Protein AF-A0A7S2HZP8-F1 (afdb_monomer)

Mean predicted aligned error: 4.12 Å

Secondary structure (DSSP, 8-state):
-TTTTTSS-GGGEEEEEHHHHHTT-TTHHHHHHHHTTTHHHHTHHHHHHHHHHHHHHHHHTT-EEEEE-----HHHHHHHHHHHHHHS-PPP--------HHHHHHHHHHT-

Foldseek 3Di:
DCCVVVNDVVVQADEQELVVLLVVDPCLVVLCVVPVVCSCVVCVVVSVVVSVVSVVVCQVVVGHYDYDDPCPPVVVVVVVVVVSVVPGVDDDDDDDDDDDPVVVVVVVVVVD

Organism: NCBI:txid156173

pLDDT: mean 93.23, std 6.99, range [50.59, 98.38]

Structure (mmCIF, N/CA/C/O backbone):
data_AF-A0A7S2HZP8-F1
#
_entry.id   AF-A0A7S2HZP8-F1
#
loop_
_atom_site.group_PDB
_atom_site.id
_atom_site.type_symbol
_atom_site.label_atom_id
_atom_site.label_alt_id
_atom_site.label_comp_id
_atom_site.label_asym_id
_atom_site.label_entity_id
_atom_site.label_seq_id
_atom_site.pdbx_PDB_ins_code
_atom_site.Cartn_x
_atom_site.Cartn_y
_atom_site.Cartn_z
_atom_site.occupancy
_atom_site.B_iso_or_equiv
_atom_site.auth_seq_id
_atom_site.auth_comp_id
_atom_site.auth_asym_id
_atom_site.auth_atom_id
_atom_site.pdbx_PDB_model_num
ATOM 1 N N . ALA A 1 1 ? 6.995 -16.450 6.744 1.00 65.56 1 ALA A N 1
ATOM 2 C CA . ALA A 1 1 ? 7.902 -15.825 7.729 1.00 65.56 1 ALA A CA 1
ATOM 3 C C . ALA A 1 1 ? 7.135 -15.306 8.949 1.00 65.56 1 ALA A C 1
ATOM 5 O O . ALA A 1 1 ? 7.064 -16.055 9.904 1.00 65.56 1 ALA A O 1
ATOM 6 N N . LEU A 1 2 ? 6.501 -14.121 8.926 1.00 72.31 2 LEU A N 1
ATOM 7 C CA . LEU A 1 2 ? 5.857 -13.539 10.128 1.00 72.31 2 LEU A CA 1
ATOM 8 C C . LEU A 1 2 ? 4.614 -14.302 10.622 1.00 72.31 2 LEU A C 1
ATOM 10 O O . LEU A 1 2 ? 4.484 -14.556 11.814 1.00 72.31 2 LEU A O 1
ATOM 14 N N . ASP A 1 3 ? 3.736 -14.707 9.705 1.00 78.56 3 ASP A N 1
ATOM 15 C CA . ASP A 1 3 ? 2.535 -15.493 10.028 1.00 78.56 3 ASP A CA 1
ATOM 16 C C . ASP A 1 3 ? 2.877 -16.903 10.524 1.00 78.56 3 ASP A C 1
ATOM 18 O O . ASP A 1 3 ? 2.413 -17.338 11.571 1.00 78.56 3 ASP A O 1
ATOM 22 N N . GLN A 1 4 ? 3.814 -17.572 9.846 1.00 80.69 4 GLN A N 1
ATOM 23 C CA . GLN A 1 4 ? 4.346 -18.878 10.262 1.00 80.69 4 GLN A CA 1
ATOM 24 C C . GLN A 1 4 ? 5.053 -18.843 11.626 1.00 80.69 4 GLN A C 1
ATOM 26 O O . GLN A 1 4 ? 5.177 -19.876 12.273 1.00 80.69 4 GLN A O 1
ATOM 31 N N . GLN A 1 5 ? 5.529 -17.671 12.053 1.00 84.50 5 GLN A N 1
ATOM 32 C CA . GLN A 1 5 ? 6.126 -17.451 13.372 1.00 84.50 5 GLN A CA 1
ATOM 33 C C . GLN A 1 5 ? 5.095 -16.992 14.419 1.00 84.50 5 GLN A C 1
ATOM 35 O O . GLN A 1 5 ? 5.469 -16.725 15.556 1.00 84.50 5 GLN A O 1
ATOM 40 N N . GLY A 1 6 ? 3.809 -16.883 14.057 1.00 79.94 6 GLY A N 1
ATOM 41 C CA . GLY A 1 6 ? 2.725 -16.481 14.958 1.00 79.94 6 GLY A CA 1
ATOM 42 C C . GLY A 1 6 ? 2.749 -15.007 15.372 1.00 79.94 6 GLY A C 1
ATOM 43 O O . GLY A 1 6 ? 2.039 -14.627 16.299 1.00 79.94 6 GLY A O 1
ATOM 44 N N . LEU A 1 7 ? 3.558 -14.172 14.711 1.00 81.69 7 LEU A N 1
ATOM 45 C CA . LEU A 1 7 ? 3.760 -12.770 15.097 1.00 81.69 7 LEU A CA 1
ATOM 46 C C . LEU A 1 7 ? 2.657 -11.853 14.565 1.00 81.69 7 LEU A C 1
ATOM 48 O O . LEU A 1 7 ? 2.246 -10.913 15.239 1.00 81.69 7 LEU A O 1
ATOM 52 N N . VAL A 1 8 ? 2.184 -12.118 13.346 1.00 81.12 8 VAL A N 1
ATOM 53 C CA . VAL A 1 8 ? 1.117 -11.349 12.695 1.00 81.12 8 VAL A CA 1
ATOM 54 C C . VAL A 1 8 ? 0.202 -12.328 11.969 1.00 81.12 8 VAL A C 1
ATOM 56 O O . VAL A 1 8 ? 0.696 -13.023 11.082 1.00 81.12 8 VAL A O 1
ATOM 59 N N . PRO A 1 9 ? -1.105 -12.382 12.283 1.00 86.75 9 PRO A N 1
ATOM 60 C CA . PRO A 1 9 ? -2.032 -13.309 11.641 1.00 86.75 9 PRO A CA 1
ATOM 61 C C . PRO A 1 9 ? -2.416 -12.799 10.243 1.00 86.75 9 PRO A C 1
ATOM 63 O O . PRO A 1 9 ? -3.539 -12.340 10.035 1.00 86.75 9 PRO A O 1
ATOM 66 N N . LEU A 1 10 ? -1.483 -12.841 9.287 1.00 85.75 10 LEU A N 1
ATOM 67 C CA . LEU A 1 10 ? -1.637 -12.253 7.946 1.00 85.75 10 LEU A CA 1
ATOM 68 C C . LEU A 1 10 ? -2.909 -12.706 7.199 1.00 85.75 10 LEU A C 1
ATOM 70 O O . LEU A 1 10 ? -3.514 -11.857 6.547 1.00 85.75 10 LEU A O 1
ATOM 74 N N . PRO A 1 11 ? -3.394 -13.962 7.312 1.00 89.38 11 PRO A N 1
ATOM 75 C CA . PRO A 1 11 ? -4.653 -14.381 6.689 1.00 89.38 11 PRO A CA 1
ATOM 76 C C . PRO A 1 11 ? -5.897 -13.635 7.192 1.00 89.38 11 PRO A C 1
ATOM 78 O O . PRO A 1 11 ? -6.946 -13.704 6.561 1.00 89.38 11 PRO A O 1
ATOM 81 N N . ARG A 1 12 ? -5.804 -12.940 8.333 1.00 91.06 12 ARG A N 1
ATOM 82 C CA . ARG A 1 12 ? -6.892 -12.130 8.906 1.00 91.06 12 ARG A CA 1
ATOM 83 C C . ARG A 1 12 ? -6.855 -10.667 8.463 1.00 91.06 12 ARG A C 1
ATOM 85 O O . ARG A 1 12 ? -7.627 -9.866 8.988 1.00 91.06 12 ARG A O 1
ATOM 92 N N . PHE A 1 13 ? -5.951 -10.315 7.551 1.00 94.94 13 PHE A N 1
ATOM 93 C CA . PHE A 1 13 ? -5.854 -8.982 6.975 1.00 94.94 13 PHE A CA 1
ATOM 94 C C . PHE A 1 13 ? -6.416 -8.981 5.557 1.00 94.94 13 PHE A C 1
ATOM 96 O O . PHE A 1 13 ? -6.095 -9.846 4.740 1.00 94.94 13 PHE A O 1
ATOM 103 N N . VAL A 1 14 ? -7.196 -7.954 5.239 1.00 96.69 14 VAL A N 1
ATOM 104 C CA . VAL A 1 14 ? -7.484 -7.589 3.856 1.00 96.69 14 VAL A CA 1
ATOM 105 C C . VAL A 1 14 ? -6.205 -6.987 3.281 1.00 96.69 14 VAL A C 1
ATOM 107 O O . VAL A 1 14 ? -5.797 -5.889 3.663 1.00 96.69 14 VAL A O 1
ATOM 110 N N . ARG A 1 15 ? -5.535 -7.733 2.398 1.00 95.62 15 ARG A N 1
ATOM 111 C CA . ARG A 1 15 ? -4.351 -7.241 1.689 1.00 95.62 15 ARG A CA 1
ATOM 112 C C . ARG A 1 15 ? -4.782 -6.420 0.479 1.00 95.62 15 ARG A C 1
ATOM 114 O O . ARG A 1 15 ? -5.359 -6.971 -0.457 1.00 95.62 15 ARG A O 1
ATOM 121 N N . VAL A 1 16 ? -4.420 -5.1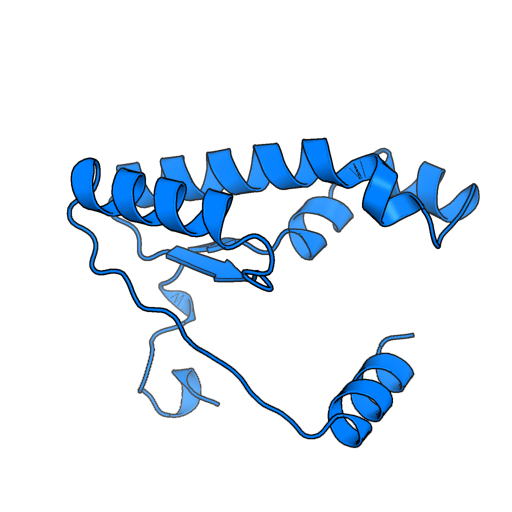45 0.482 1.00 97.19 16 VAL A N 1
ATOM 122 C CA . VAL A 1 16 ? -4.593 -4.220 -0.636 1.00 97.19 16 VAL A CA 1
ATOM 123 C C . VAL A 1 16 ? -3.238 -4.021 -1.299 1.00 97.19 16 VAL A C 1
ATOM 125 O O . VAL A 1 16 ? -2.307 -3.508 -0.688 1.00 97.19 16 VAL A O 1
ATOM 128 N N . ASP A 1 17 ? -3.123 -4.484 -2.537 1.00 95.69 17 ASP A N 1
ATOM 129 C CA . ASP A 1 17 ? -1.897 -4.463 -3.333 1.00 95.69 17 ASP A CA 1
ATOM 130 C C . ASP A 1 17 ? -2.266 -3.939 -4.720 1.00 95.69 17 ASP A C 1
ATOM 132 O O . ASP A 1 17 ? -3.036 -4.573 -5.451 1.00 95.69 17 ASP A O 1
ATOM 136 N N . ILE A 1 18 ? -1.762 -2.746 -5.042 1.00 94.56 18 ILE A N 1
ATOM 137 C CA . ILE A 1 18 ? -2.143 -2.032 -6.261 1.00 94.56 18 ILE A CA 1
ATOM 138 C C . ILE A 1 18 ? -1.725 -2.792 -7.519 1.00 94.56 18 ILE A C 1
ATOM 140 O O . ILE A 1 18 ? -2.458 -2.773 -8.503 1.00 94.56 18 ILE A O 1
ATOM 144 N N . ASP A 1 19 ? -0.611 -3.523 -7.487 1.00 92.88 19 ASP A N 1
ATOM 145 C CA . ASP A 1 19 ? -0.157 -4.301 -8.637 1.00 92.88 19 ASP A CA 1
ATOM 146 C C . ASP A 1 19 ? -1.029 -5.542 -8.836 1.00 92.88 19 ASP A C 1
ATOM 148 O O . ASP A 1 19 ? -1.323 -5.921 -9.970 1.00 92.88 19 ASP A O 1
ATOM 152 N N . ARG A 1 20 ? -1.540 -6.140 -7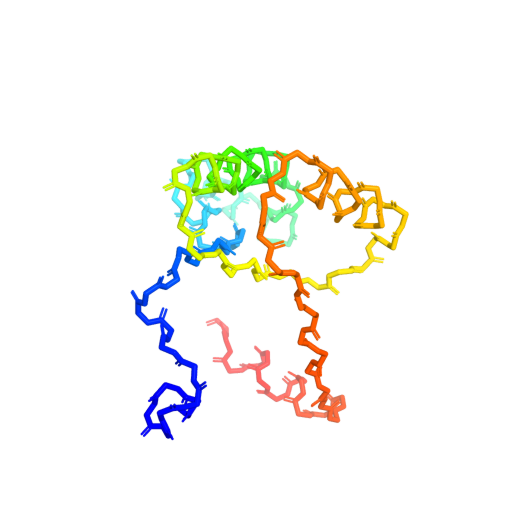.752 1.00 94.88 20 ARG A N 1
ATOM 153 C CA . ARG A 1 20 ? -2.542 -7.215 -7.860 1.00 94.88 20 ARG A CA 1
ATOM 154 C C . ARG A 1 20 ? -3.862 -6.724 -8.428 1.00 94.88 20 ARG A C 1
ATOM 156 O O . ARG A 1 20 ? -4.435 -7.423 -9.255 1.00 94.88 20 ARG A O 1
ATOM 163 N N . ILE A 1 21 ? -4.326 -5.550 -8.006 1.00 96.94 21 ILE A N 1
ATOM 164 C CA . ILE A 1 21 ? -5.530 -4.921 -8.565 1.00 96.94 21 ILE A CA 1
ATOM 165 C C . ILE A 1 21 ? -5.314 -4.623 -10.048 1.00 96.94 21 ILE A C 1
ATOM 167 O O . ILE A 1 21 ? -6.145 -4.984 -10.876 1.00 96.94 21 ILE A O 1
ATOM 171 N N . ARG A 1 22 ? -4.159 -4.048 -10.391 1.00 96.19 22 ARG A N 1
ATOM 172 C CA . ARG A 1 22 ? -3.767 -3.722 -11.762 1.00 96.19 22 ARG A CA 1
ATOM 173 C C . ARG A 1 22 ? -3.869 -4.921 -12.697 1.00 96.19 22 ARG A C 1
ATOM 175 O O . ARG A 1 22 ? -4.398 -4.787 -13.791 1.00 96.19 22 ARG A O 1
ATOM 182 N N . MET A 1 23 ? -3.396 -6.091 -12.264 1.00 95.25 23 MET A N 1
ATOM 183 C CA . MET A 1 23 ? -3.462 -7.328 -13.055 1.00 95.25 23 MET A CA 1
ATOM 184 C C . MET A 1 23 ? -4.889 -7.790 -13.385 1.00 95.25 23 MET A C 1
ATOM 186 O O . MET A 1 23 ? -5.055 -8.630 -14.264 1.00 95.25 23 MET A O 1
ATOM 190 N N . LEU A 1 24 ? -5.901 -7.276 -12.684 1.00 97.00 24 LEU A N 1
ATOM 191 C CA . LEU A 1 24 ? -7.310 -7.586 -12.928 1.00 97.00 24 LEU A CA 1
ATOM 192 C C . LEU A 1 24 ? -7.986 -6.580 -13.867 1.00 97.00 24 LEU A C 1
ATOM 194 O O . LEU A 1 24 ? -9.134 -6.802 -14.252 1.00 97.00 24 LEU A O 1
ATOM 198 N N . LEU A 1 25 ? -7.303 -5.490 -14.226 1.00 97.75 25 LEU A N 1
ATOM 199 C CA . LEU A 1 25 ? -7.856 -4.473 -15.108 1.00 97.75 25 LEU A CA 1
ATOM 200 C C . LEU A 1 25 ? -7.887 -4.976 -16.560 1.00 97.75 25 LEU A C 1
ATOM 202 O O . LEU A 1 25 ? -6.856 -5.434 -17.070 1.00 97.75 25 LEU A O 1
ATOM 206 N N . PRO A 1 26 ? -9.042 -4.900 -17.245 1.00 97.12 26 PRO A N 1
ATOM 207 C CA . PRO A 1 26 ? -9.203 -5.462 -18.585 1.00 97.12 26 PRO A CA 1
ATOM 208 C C . PRO A 1 26 ? -8.299 -4.791 -19.629 1.00 97.12 26 PRO A C 1
ATOM 210 O O . PRO A 1 26 ? -7.867 -5.429 -20.588 1.00 97.12 26 PRO A O 1
ATOM 213 N N . GLU A 1 27 ? -7.982 -3.511 -19.453 1.00 96.44 27 GLU A N 1
ATOM 214 C CA . GLU A 1 27 ? -7.170 -2.724 -20.375 1.00 96.44 27 GLU A CA 1
ATOM 215 C C . GLU A 1 27 ? -5.658 -2.935 -20.206 1.00 96.44 27 GLU A C 1
ATOM 217 O O . GLU A 1 27 ? -4.894 -2.597 -21.117 1.00 96.44 27 GLU A O 1
ATOM 222 N N . LEU A 1 28 ? -5.211 -3.541 -19.094 1.00 96.50 28 LEU A N 1
ATOM 223 C CA . LEU A 1 28 ? -3.786 -3.740 -18.819 1.00 96.50 28 LEU A CA 1
ATOM 224 C C . LEU A 1 28 ? -3.098 -4.514 -19.947 1.00 96.50 28 LEU A C 1
ATOM 226 O O . LEU A 1 28 ? -2.015 -4.125 -20.383 1.00 96.50 28 LEU A O 1
ATOM 230 N N . GLU A 1 29 ? -3.719 -5.588 -20.444 1.00 96.19 29 GLU A N 1
ATOM 231 C CA . GLU A 1 29 ? -3.137 -6.400 -21.519 1.00 96.19 29 GLU A CA 1
ATOM 232 C C . GL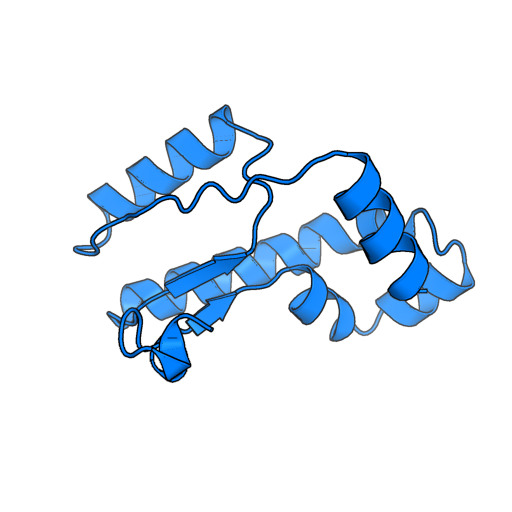U A 1 29 ? -2.892 -5.559 -22.784 1.00 96.19 29 GLU A C 1
ATOM 234 O O . GLU A 1 29 ? -1.846 -5.676 -23.430 1.00 96.19 29 GLU A O 1
ATOM 239 N N . GLY A 1 30 ? -3.827 -4.664 -23.112 1.00 97.00 30 GLY A N 1
ATOM 240 C CA . GLY A 1 30 ? -3.701 -3.740 -24.236 1.00 97.00 30 GLY A CA 1
ATOM 241 C C . GLY A 1 30 ? -2.551 -2.752 -24.046 1.00 97.00 30 GLY A C 1
ATOM 242 O O . GLY A 1 30 ? -1.756 -2.543 -24.967 1.00 97.00 30 GLY A O 1
ATOM 243 N N . TYR A 1 31 ? -2.410 -2.187 -22.846 1.00 96.88 31 TYR A N 1
ATOM 244 C CA . TYR A 1 31 ? -1.312 -1.270 -22.548 1.00 96.88 31 TYR A CA 1
ATOM 245 C C . TYR A 1 31 ? 0.046 -1.961 -22.529 1.00 96.88 31 TYR A C 1
ATOM 247 O O . TYR A 1 31 ? 0.994 -1.414 -23.082 1.00 96.88 31 TYR A O 1
ATOM 255 N N . VAL A 1 32 ? 0.146 -3.182 -22.001 1.00 95.88 32 VAL A N 1
ATOM 256 C CA . VAL A 1 32 ? 1.397 -3.955 -22.019 1.00 95.88 32 VAL A CA 1
ATOM 257 C C . VAL A 1 32 ? 1.839 -4.270 -23.449 1.00 95.88 32 VAL A C 1
ATOM 259 O O . VAL A 1 32 ? 3.025 -4.148 -23.755 1.00 95.88 32 VAL A O 1
ATOM 262 N N . LYS A 1 33 ? 0.902 -4.635 -24.339 1.00 96.50 33 LYS A N 1
ATOM 263 C CA . LYS A 1 33 ? 1.195 -4.868 -25.767 1.00 96.50 33 LYS A CA 1
ATOM 264 C C . LYS A 1 33 ? 1.672 -3.604 -26.479 1.00 96.50 33 LYS A C 1
ATOM 266 O O . LYS A 1 33 ? 2.510 -3.693 -27.370 1.00 96.50 33 LYS A O 1
ATOM 271 N N . ARG A 1 34 ? 1.120 -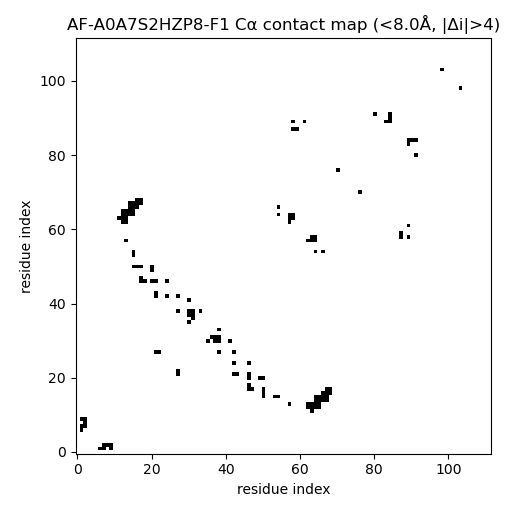2.445 -26.110 1.00 95.75 34 ARG A N 1
ATOM 272 C CA . ARG A 1 34 ? 1.490 -1.149 -26.687 1.00 95.75 34 ARG A CA 1
ATOM 273 C C . ARG A 1 34 ? 2.851 -0.669 -26.183 1.00 95.75 34 ARG A C 1
ATOM 275 O O . ARG A 1 34 ? 3.690 -0.292 -26.991 1.00 95.75 34 ARG A O 1
ATOM 282 N N . ASP A 1 35 ? 3.034 -0.642 -24.868 1.00 94.12 35 ASP A N 1
ATOM 283 C CA . ASP A 1 35 ? 4.267 -0.249 -24.193 1.00 94.12 35 ASP A CA 1
ATOM 284 C C . ASP A 1 35 ? 4.266 -0.756 -22.740 1.00 94.12 35 ASP A C 1
ATOM 286 O O . ASP A 1 35 ? 3.649 -0.179 -21.840 1.00 94.12 35 ASP A O 1
ATOM 290 N N . ARG A 1 36 ? 5.018 -1.835 -22.499 1.00 90.88 36 ARG A N 1
ATOM 291 C CA . ARG A 1 36 ? 5.152 -2.459 -21.175 1.00 90.88 36 ARG A CA 1
ATOM 292 C C . ARG A 1 36 ? 5.692 -1.497 -20.112 1.00 90.88 36 ARG A C 1
ATOM 294 O O . ARG A 1 36 ? 5.344 -1.665 -18.946 1.00 90.88 36 ARG A O 1
ATOM 301 N N . LEU A 1 37 ? 6.523 -0.517 -20.480 1.00 91.75 37 LEU A N 1
ATOM 302 C CA . LEU A 1 37 ? 7.146 0.392 -19.512 1.00 91.75 37 LEU A CA 1
ATOM 303 C C . LEU A 1 37 ? 6.157 1.439 -18.994 1.00 91.75 37 LEU A C 1
ATOM 305 O O . LEU A 1 37 ? 6.177 1.761 -17.806 1.00 91.75 37 LEU A O 1
ATOM 309 N N . SER A 1 38 ? 5.271 1.944 -19.855 1.00 94.69 38 SER A N 1
ATOM 310 C CA . SER A 1 38 ? 4.264 2.935 -19.459 1.00 94.69 38 SER A CA 1
ATOM 311 C C . SER A 1 38 ? 2.935 2.331 -19.009 1.00 94.69 38 SER A C 1
ATOM 313 O O . SER A 1 38 ? 2.171 3.032 -18.347 1.00 94.69 38 SER A O 1
ATOM 315 N N . ALA A 1 39 ? 2.670 1.044 -19.263 1.00 94.69 39 ALA A N 1
ATOM 316 C CA . ALA A 1 39 ? 1.424 0.380 -18.863 1.00 94.69 39 ALA A CA 1
ATOM 317 C C . ALA A 1 39 ? 1.072 0.588 -17.377 1.00 94.69 39 ALA A C 1
ATOM 319 O O . ALA A 1 39 ? -0.084 0.839 -17.037 1.00 94.69 39 ALA A O 1
ATOM 320 N N . GLY A 1 40 ? 2.077 0.576 -16.494 1.00 92.75 40 GLY A N 1
ATOM 321 C CA . GLY A 1 40 ? 1.892 0.891 -15.077 1.00 92.75 40 GLY A CA 1
ATOM 322 C C . GLY A 1 40 ? 1.453 2.343 -14.822 1.00 92.75 40 GLY A C 1
ATOM 323 O O . GLY A 1 40 ? 0.569 2.614 -14.018 1.00 92.75 40 GLY A O 1
ATOM 324 N N . ALA A 1 41 ? 2.012 3.317 -15.531 1.00 94.81 41 ALA A N 1
ATOM 325 C CA . ALA A 1 41 ? 1.550 4.696 -15.394 1.00 94.81 41 ALA A CA 1
ATOM 326 C C . ALA A 1 41 ? 0.115 4.866 -15.929 1.00 94.81 41 ALA A C 1
ATOM 328 O O . ALA A 1 41 ? -0.692 5.566 -15.320 1.00 94.81 41 ALA A O 1
ATOM 329 N N . MET A 1 42 ? -0.221 4.182 -17.027 1.00 96.81 42 MET A N 1
ATOM 330 C CA . MET A 1 42 ? -1.516 4.309 -17.705 1.00 96.81 42 MET A CA 1
ATOM 331 C C . MET A 1 42 ? -2.699 3.796 -16.878 1.00 96.81 42 MET A C 1
ATOM 333 O O . MET A 1 42 ? -3.782 4.362 -16.972 1.00 96.81 42 MET A O 1
ATOM 337 N N . THR A 1 43 ? -2.500 2.775 -16.043 1.00 97.06 43 THR A N 1
ATOM 338 C CA . THR A 1 43 ? -3.567 2.231 -15.182 1.00 97.06 43 THR A CA 1
ATOM 339 C C . THR A 1 43 ? -3.463 2.692 -13.723 1.00 97.06 43 THR A C 1
ATOM 341 O O . THR A 1 43 ? -4.155 2.162 -12.855 1.00 97.06 43 THR A O 1
ATOM 344 N N . GLN A 1 44 ? -2.564 3.634 -13.410 1.00 95.38 44 GLN A N 1
ATOM 345 C CA . GLN A 1 44 ? -2.276 4.027 -12.026 1.00 95.38 44 GLN A CA 1
ATOM 346 C C . GLN A 1 44 ? -3.494 4.632 -11.323 1.00 95.38 44 GLN A C 1
ATOM 348 O O . GLN A 1 44 ? -3.743 4.318 -10.162 1.00 95.38 44 GLN A O 1
ATOM 353 N N . LEU A 1 45 ? -4.237 5.496 -12.022 1.00 95.56 45 LEU A N 1
ATOM 354 C CA . LEU A 1 45 ? -5.411 6.164 -11.460 1.00 95.56 45 LEU A CA 1
ATOM 355 C C . LEU A 1 45 ? -6.517 5.163 -11.124 1.00 95.56 45 LEU A C 1
ATOM 357 O O . LEU A 1 45 ? -7.059 5.200 -10.026 1.00 95.56 45 LEU A O 1
ATOM 361 N N . GLU A 1 46 ? -6.812 4.245 -12.042 1.00 97.81 46 GLU A N 1
ATOM 362 C CA . GLU A 1 46 ? -7.877 3.259 -11.859 1.00 97.81 46 GLU A CA 1
ATOM 363 C C . GLU A 1 46 ? -7.533 2.242 -10.766 1.00 97.81 46 GLU A C 1
ATOM 365 O O . GLU A 1 46 ? -8.312 2.046 -9.832 1.00 97.81 46 GLU A O 1
ATOM 370 N N . ALA A 1 47 ? -6.327 1.665 -10.808 1.00 97.44 47 ALA A N 1
ATOM 371 C CA . ALA A 1 47 ? -5.879 0.735 -9.773 1.00 97.44 47 ALA A CA 1
ATOM 372 C C . ALA A 1 47 ? -5.808 1.406 -8.389 1.00 97.44 47 ALA A C 1
ATOM 374 O O . ALA A 1 47 ? -6.164 0.785 -7.386 1.00 97.44 47 ALA A O 1
ATOM 375 N N . GLY A 1 48 ? -5.375 2.671 -8.335 1.00 95.81 48 GLY A N 1
ATOM 376 C CA . GLY A 1 48 ? -5.329 3.469 -7.110 1.00 95.81 48 GLY A CA 1
ATOM 377 C C . GLY A 1 48 ? -6.718 3.737 -6.535 1.00 95.81 48 GLY A C 1
ATOM 378 O O . GLY A 1 48 ? -6.949 3.460 -5.362 1.00 95.81 48 GLY A O 1
ATOM 379 N N . ALA A 1 49 ? -7.668 4.174 -7.365 1.00 97.50 49 ALA A N 1
ATOM 380 C CA . ALA A 1 49 ? -9.043 4.425 -6.936 1.00 97.50 49 ALA A CA 1
ATOM 381 C C . ALA A 1 49 ? -9.714 3.157 -6.383 1.00 97.50 49 ALA A C 1
ATOM 383 O O . ALA A 1 49 ? -10.359 3.194 -5.336 1.00 97.50 49 ALA A O 1
ATOM 384 N N . ILE A 1 50 ? -9.518 2.008 -7.039 1.00 98.19 50 ILE A N 1
ATOM 385 C CA . ILE A 1 50 ? -10.025 0.724 -6.536 1.00 98.19 50 ILE A CA 1
ATOM 386 C C . ILE A 1 50 ? -9.359 0.366 -5.202 1.00 98.19 50 ILE A C 1
ATOM 388 O O . ILE A 1 50 ? -10.045 -0.078 -4.282 1.00 98.19 50 ILE A O 1
ATOM 392 N N . ALA A 1 51 ? -8.044 0.571 -5.068 1.00 97.69 51 ALA A N 1
ATOM 393 C CA . ALA A 1 51 ? -7.338 0.324 -3.814 1.00 97.69 51 ALA A CA 1
ATOM 394 C C . ALA A 1 51 ? -7.910 1.171 -2.664 1.00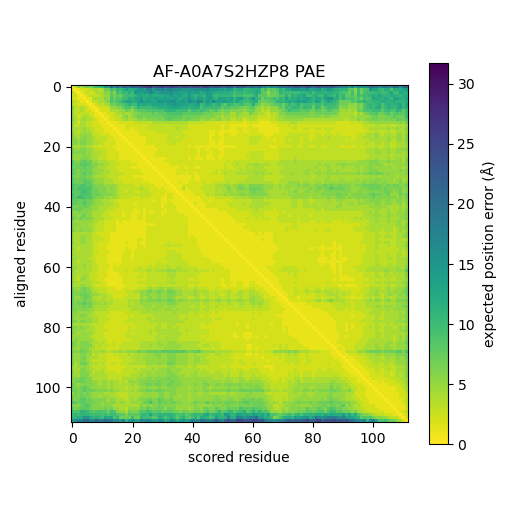 97.69 51 ALA A C 1
ATOM 396 O O . ALA A 1 51 ? -8.173 0.624 -1.594 1.00 97.69 51 ALA A O 1
ATOM 397 N N . GLU A 1 52 ? -8.165 2.462 -2.890 1.00 96.94 52 GLU A N 1
ATOM 398 C CA . GLU A 1 52 ? -8.783 3.361 -1.904 1.00 96.94 52 GLU A CA 1
ATOM 399 C C . GLU A 1 52 ? -10.185 2.889 -1.491 1.00 96.94 52 GLU A C 1
ATOM 401 O O . GLU A 1 52 ? -10.476 2.805 -0.297 1.00 96.94 52 GLU A O 1
ATOM 406 N N . ILE A 1 53 ? -11.027 2.491 -2.453 1.00 98.25 53 ILE A N 1
ATOM 407 C CA . ILE A 1 53 ? -12.370 1.951 -2.177 1.00 98.25 53 ILE A CA 1
ATOM 408 C C . ILE A 1 53 ? -12.286 0.686 -1.315 1.00 98.25 53 ILE A C 1
ATOM 410 O O . ILE A 1 53 ? -13.024 0.548 -0.340 1.00 98.25 53 ILE A O 1
ATOM 414 N N . VAL A 1 54 ? -11.382 -0.241 -1.649 1.00 98.19 54 VAL A N 1
ATOM 415 C CA . VAL A 1 54 ? -11.207 -1.488 -0.888 1.00 98.19 54 VAL A CA 1
ATOM 416 C C . VAL A 1 54 ? -10.724 -1.202 0.535 1.00 98.19 54 VAL A C 1
ATOM 418 O O . VAL A 1 54 ? -11.208 -1.837 1.473 1.00 98.19 54 VAL A O 1
ATOM 421 N N . VAL A 1 55 ? -9.792 -0.257 0.710 1.00 97.94 55 VAL A N 1
ATOM 422 C CA . VAL A 1 55 ? -9.326 0.171 2.037 1.00 97.94 55 VAL A CA 1
ATOM 423 C C . VAL A 1 55 ? -10.488 0.732 2.853 1.00 97.94 55 VAL A C 1
ATOM 425 O O . VAL A 1 55 ? -10.712 0.269 3.970 1.00 97.94 55 VAL A O 1
ATOM 428 N N . GLU A 1 56 ? -11.247 1.681 2.304 1.00 98.12 56 GLU A N 1
ATOM 429 C CA . GLU A 1 56 ? -12.340 2.338 3.028 1.00 98.12 56 GLU A CA 1
ATOM 430 C C . GLU A 1 56 ? -13.455 1.355 3.410 1.00 98.12 56 GLU A C 1
ATOM 432 O O . GLU A 1 56 ? -13.923 1.362 4.550 1.00 98.12 56 GLU A O 1
ATOM 437 N N . GLU A 1 57 ? -13.842 0.460 2.499 1.00 98.38 57 GLU A N 1
ATOM 438 C CA . GLU A 1 57 ? -14.856 -0.562 2.773 1.00 98.38 57 GLU A CA 1
ATOM 439 C C . GLU A 1 57 ? -14.390 -1.539 3.863 1.00 98.38 57 GLU A C 1
ATOM 441 O O . GLU A 1 57 ? -15.149 -1.882 4.774 1.00 98.38 57 GLU A O 1
ATOM 446 N N . ALA A 1 58 ? -13.129 -1.979 3.812 1.00 98.06 58 ALA A N 1
ATOM 447 C CA . ALA A 1 58 ? -12.578 -2.882 4.817 1.00 98.06 58 ALA A CA 1
ATOM 448 C C . ALA A 1 58 ? -12.498 -2.221 6.203 1.00 98.06 58 ALA A C 1
ATOM 450 O O . ALA A 1 58 ? -12.882 -2.846 7.196 1.00 98.06 58 ALA A O 1
ATOM 451 N N . LEU A 1 59 ? -12.064 -0.958 6.270 1.00 97.88 59 LEU A N 1
ATOM 452 C CA . LEU A 1 59 ? -12.022 -0.180 7.511 1.00 97.88 59 LEU A CA 1
ATOM 453 C C . LEU A 1 59 ? -13.427 0.069 8.071 1.00 97.88 59 LEU A C 1
ATOM 455 O O . LEU A 1 59 ? -13.654 -0.147 9.260 1.00 97.88 59 LEU A O 1
ATOM 459 N N . THR A 1 60 ? -14.394 0.426 7.223 1.00 98.00 60 THR A N 1
ATOM 460 C CA . THR A 1 60 ? -15.797 0.636 7.627 1.00 98.00 60 THR A CA 1
ATOM 461 C C . THR A 1 60 ? -16.400 -0.623 8.254 1.00 98.00 60 THR A C 1
ATOM 463 O O . THR A 1 60 ? -17.168 -0.547 9.213 1.00 98.00 60 THR A O 1
ATOM 466 N N . ARG A 1 61 ? -16.009 -1.807 7.767 1.00 97.81 61 ARG A N 1
ATOM 467 C CA . ARG A 1 61 ? -16.408 -3.106 8.334 1.00 97.81 61 ARG A CA 1
ATOM 468 C C . ARG A 1 61 ? -15.625 -3.522 9.584 1.00 97.81 61 ARG A C 1
ATOM 470 O O . ARG A 1 61 ? -15.895 -4.593 10.126 1.00 97.81 61 ARG A O 1
ATOM 477 N N . GLY A 1 62 ? -14.656 -2.728 10.036 1.00 96.94 62 GLY A N 1
ATOM 478 C CA . GLY A 1 62 ? -13.811 -3.052 11.188 1.00 96.94 62 GLY A CA 1
ATOM 479 C C . GLY A 1 62 ? -12.808 -4.181 10.929 1.00 96.94 62 GLY A C 1
ATOM 480 O O . GLY A 1 62 ? -12.428 -4.889 11.864 1.00 96.94 62 GLY A O 1
ATOM 481 N N . LEU A 1 63 ? -12.423 -4.413 9.669 1.00 96.94 63 LEU A N 1
ATOM 482 C CA . LEU A 1 63 ? -11.453 -5.443 9.299 1.00 96.94 63 LEU A CA 1
ATOM 483 C C . LEU A 1 63 ? -10.020 -4.915 9.416 1.00 96.94 63 LEU A C 1
ATOM 485 O O . LEU A 1 63 ? -9.739 -3.746 9.169 1.00 96.94 63 LEU A O 1
ATOM 489 N N . ASN A 1 64 ? -9.071 -5.806 9.713 1.00 95.94 64 ASN A N 1
ATOM 490 C CA . ASN A 1 64 ? -7.657 -5.444 9.656 1.00 95.94 64 ASN A CA 1
ATOM 491 C C . ASN A 1 64 ? -7.226 -5.267 8.197 1.00 95.94 64 ASN A C 1
ATOM 493 O O . ASN A 1 64 ? -7.489 -6.139 7.367 1.00 95.94 64 ASN A O 1
ATOM 497 N N . VAL A 1 65 ? -6.519 -4.180 7.891 1.00 96.88 65 VAL A N 1
ATOM 498 C CA . VAL A 1 65 ? -6.084 -3.854 6.526 1.00 96.88 65 VAL A CA 1
ATOM 499 C C . VAL A 1 65 ? -4.564 -3.800 6.456 1.00 96.88 65 VAL A C 1
ATOM 501 O O . VAL A 1 65 ? -3.910 -3.212 7.316 1.00 96.88 65 VAL A O 1
ATOM 504 N N . TRP A 1 66 ? -4.000 -4.422 5.423 1.00 95.38 66 TRP A N 1
ATOM 505 C CA . TRP A 1 66 ? -2.595 -4.284 5.052 1.00 95.38 66 TRP A CA 1
ATOM 506 C C . TRP A 1 66 ? -2.522 -3.653 3.666 1.00 95.38 66 TRP A C 1
ATOM 508 O O . TRP A 1 66 ? -2.886 -4.287 2.678 1.00 95.38 66 TRP A O 1
ATOM 518 N N . VAL A 1 67 ? -2.018 -2.421 3.604 1.00 95.81 67 VAL A N 1
ATOM 519 C CA . VAL A 1 67 ? -1.749 -1.726 2.343 1.00 95.81 67 VAL A CA 1
ATOM 520 C C . VAL A 1 67 ? -0.287 -1.925 1.936 1.00 95.81 67 VAL A C 1
ATOM 522 O O . VAL A 1 67 ? 0.623 -1.573 2.685 1.00 95.81 67 VAL A O 1
ATOM 525 N N . ASP A 1 68 ? -0.067 -2.521 0.766 1.00 93.50 68 ASP A N 1
ATOM 526 C CA . ASP A 1 68 ? 1.247 -2.742 0.156 1.00 93.50 68 ASP A CA 1
ATOM 527 C C . ASP A 1 68 ? 1.595 -1.534 -0.728 1.00 93.50 68 ASP A C 1
ATOM 529 O O . ASP A 1 68 ? 1.061 -1.370 -1.826 1.00 93.50 68 ASP A O 1
ATOM 533 N N . SER A 1 69 ? 2.417 -0.626 -0.200 1.00 90.56 69 SER A N 1
ATOM 534 C CA . SER A 1 69 ? 2.772 0.645 -0.837 1.00 90.56 69 SER A CA 1
ATOM 535 C C . SER A 1 69 ? 4.204 1.043 -0.494 1.00 90.56 69 SER A C 1
ATOM 537 O O . SER A 1 69 ? 4.710 0.737 0.586 1.00 90.56 69 SER A O 1
ATOM 539 N N . SER A 1 70 ? 4.847 1.781 -1.400 1.00 90.38 70 SER A N 1
ATOM 540 C CA . SER A 1 70 ? 6.175 2.360 -1.179 1.00 90.38 70 SER A CA 1
ATOM 541 C C . SER A 1 70 ? 6.177 3.540 -0.203 1.00 90.38 70 SER A C 1
ATOM 543 O O . SER A 1 70 ? 7.248 3.953 0.232 1.00 90.38 70 SER A O 1
ATOM 545 N N . LEU A 1 71 ? 5.003 4.104 0.114 1.00 92.31 71 LEU A N 1
ATOM 546 C CA . LEU A 1 71 ? 4.848 5.325 0.917 1.00 92.31 71 LEU A CA 1
ATOM 547 C C . LEU A 1 71 ? 5.666 6.529 0.399 1.00 92.31 71 LEU A C 1
ATOM 549 O O . LEU A 1 71 ? 6.007 7.430 1.161 1.00 92.31 71 LEU A O 1
ATOM 553 N N . ASN A 1 72 ? 5.988 6.566 -0.899 1.00 92.19 72 ASN A N 1
ATOM 554 C CA . ASN A 1 72 ? 6.910 7.551 -1.476 1.00 92.19 72 ASN A CA 1
ATOM 555 C C . ASN A 1 72 ? 6.393 9.005 -1.470 1.00 92.19 72 ASN A C 1
ATOM 557 O O . ASN A 1 72 ? 7.199 9.933 -1.464 1.00 92.19 72 ASN A O 1
ATOM 561 N N . ASN A 1 73 ? 5.074 9.219 -1.468 1.00 93.88 73 ASN A N 1
ATOM 562 C CA . ASN A 1 73 ? 4.457 10.542 -1.371 1.00 93.88 73 ASN A CA 1
ATOM 563 C C . ASN A 1 73 ? 4.080 10.855 0.085 1.00 93.88 73 ASN A C 1
ATOM 565 O O . ASN A 1 73 ? 2.970 10.557 0.531 1.00 93.88 73 ASN A O 1
ATOM 569 N N . ALA A 1 74 ? 5.018 11.446 0.825 1.00 95.19 74 ALA A N 1
ATOM 570 C CA . ALA A 1 74 ? 4.850 11.720 2.250 1.00 95.19 74 ALA A CA 1
ATOM 571 C C . ALA A 1 74 ? 3.663 12.650 2.555 1.00 95.19 74 ALA A C 1
ATOM 573 O O . ALA A 1 74 ? 2.963 12.421 3.543 1.00 95.19 74 ALA A O 1
ATOM 574 N N . ASP A 1 75 ? 3.406 13.656 1.714 1.00 97.25 75 ASP A N 1
ATOM 575 C CA . ASP A 1 75 ? 2.322 14.621 1.932 1.00 97.25 75 ASP A CA 1
ATOM 576 C C . ASP A 1 75 ? 0.953 13.950 1.832 1.00 97.25 75 ASP A C 1
ATOM 578 O O . ASP A 1 75 ? 0.105 14.127 2.710 1.00 97.25 75 ASP A O 1
ATOM 582 N N . TRP A 1 76 ? 0.760 13.125 0.800 1.00 94.62 76 TRP A N 1
ATOM 583 C CA . TRP A 1 76 ? -0.478 12.373 0.613 1.00 94.62 76 TRP A CA 1
ATOM 584 C C . TRP A 1 76 ? -0.689 11.362 1.745 1.00 94.62 76 TRP A C 1
ATOM 586 O O . TRP A 1 76 ? -1.729 11.374 2.402 1.00 94.62 76 TRP A O 1
ATOM 596 N N . TRP A 1 77 ? 0.324 10.540 2.048 1.00 95.62 77 TRP A N 1
ATOM 597 C CA . TRP A 1 77 ? 0.210 9.509 3.086 1.00 95.62 77 TRP A CA 1
ATOM 598 C C . TRP A 1 77 ? -0.004 10.094 4.480 1.00 95.62 77 TRP A C 1
ATOM 600 O O . TRP A 1 77 ? -0.755 9.526 5.269 1.00 95.62 77 TRP A O 1
ATOM 610 N N . SER A 1 78 ? 0.606 11.240 4.788 1.00 96.50 78 SER A N 1
ATOM 611 C CA . SER A 1 78 ? 0.401 11.914 6.073 1.00 96.50 78 SER A CA 1
ATOM 612 C C . SER A 1 78 ? -1.049 12.365 6.246 1.00 96.50 78 SER A C 1
ATOM 614 O O . SER A 1 78 ? -1.621 12.190 7.322 1.00 96.50 78 SER A O 1
ATOM 616 N N . GLN A 1 79 ? -1.659 12.917 5.194 1.00 97.69 79 GLN A N 1
ATOM 617 C CA . GLN A 1 79 ? -3.063 13.328 5.218 1.00 97.69 79 GLN A CA 1
ATOM 618 C C . GLN A 1 79 ? -3.994 12.119 5.313 1.00 97.69 79 GLN A C 1
ATOM 620 O O . GLN A 1 79 ? -4.910 12.118 6.136 1.00 97.69 79 GLN A O 1
ATOM 625 N N . GLU A 1 80 ? -3.722 11.074 4.534 1.00 96.06 80 GLU A N 1
ATOM 626 C CA . GLU A 1 80 ? -4.559 9.878 4.492 1.00 96.06 80 GLU A CA 1
ATOM 627 C C . GLU A 1 80 ? -4.518 9.093 5.809 1.00 96.06 80 GLU A C 1
ATOM 629 O O . GLU A 1 80 ? -5.557 8.728 6.356 1.00 96.06 80 GLU A O 1
ATOM 634 N N . ILE A 1 81 ? -3.335 8.917 6.404 1.00 96.38 81 ILE A N 1
ATOM 635 C CA . ILE A 1 81 ? -3.199 8.275 7.718 1.00 96.38 81 ILE A CA 1
ATOM 636 C C . ILE A 1 81 ? -3.946 9.075 8.790 1.00 96.38 81 ILE A C 1
ATOM 638 O O . ILE A 1 81 ? -4.657 8.487 9.606 1.00 96.38 81 ILE A O 1
ATOM 642 N N . GLN A 1 82 ? -3.833 10.407 8.785 1.00 97.19 82 GLN A N 1
ATOM 643 C CA . GLN A 1 82 ? -4.577 11.250 9.723 1.00 97.19 82 GLN A CA 1
ATOM 644 C C . GLN A 1 82 ? -6.090 11.150 9.515 1.00 97.19 82 GLN A C 1
ATOM 646 O O . GLN A 1 82 ? -6.836 11.143 10.494 1.00 97.19 82 GLN A O 1
ATOM 651 N N . ARG A 1 83 ? -6.557 11.084 8.262 1.00 97.50 83 ARG A N 1
ATOM 652 C CA . ARG A 1 83 ? -7.973 10.872 7.944 1.00 97.50 83 ARG A CA 1
ATOM 653 C C . ARG A 1 83 ? -8.444 9.540 8.520 1.00 97.50 83 ARG A C 1
ATOM 655 O O . ARG A 1 83 ? -9.387 9.534 9.304 1.00 97.50 83 ARG A O 1
ATOM 662 N N . ILE A 1 84 ? -7.738 8.448 8.224 1.00 97.06 84 ILE A N 1
ATOM 663 C CA . ILE A 1 84 ? -8.062 7.106 8.723 1.00 97.06 84 ILE A CA 1
ATOM 664 C C . ILE A 1 84 ? -8.128 7.089 10.254 1.00 97.06 84 ILE A C 1
ATOM 666 O O . ILE A 1 84 ? -9.095 6.581 10.808 1.00 97.06 84 ILE A O 1
ATOM 670 N N . GLN A 1 85 ? -7.153 7.686 10.943 1.00 96.62 85 GLN A N 1
ATOM 671 C CA . GLN A 1 85 ? -7.111 7.732 12.411 1.00 96.62 85 GLN A CA 1
ATOM 672 C C . GLN A 1 85 ? -8.244 8.554 13.040 1.00 96.62 85 GLN A C 1
ATOM 674 O O . GLN A 1 85 ? -8.628 8.292 14.178 1.00 96.62 85 GLN A O 1
ATOM 679 N N . ARG A 1 86 ? -8.763 9.569 12.335 1.00 97.56 86 ARG A N 1
ATOM 680 C CA . ARG A 1 86 ? -9.905 10.378 12.795 1.00 97.56 86 ARG A CA 1
ATOM 681 C C . ARG A 1 86 ? -11.242 9.693 12.521 1.00 97.56 86 ARG A C 1
ATOM 683 O O . ARG A 1 86 ? -12.158 9.831 13.324 1.00 97.56 86 ARG A O 1
ATOM 690 N N . THR A 1 87 ? -11.360 9.004 11.389 1.00 98.00 87 THR A N 1
ATOM 691 C CA . THR A 1 87 ? -12.615 8.393 10.929 1.00 98.00 87 THR A CA 1
ATOM 692 C C . THR A 1 87 ? -12.840 7.009 11.530 1.00 98.00 87 THR A C 1
ATOM 694 O O . THR A 1 87 ? -13.970 6.654 11.853 1.00 98.00 87 THR A O 1
ATOM 697 N N . HIS A 1 88 ? -11.771 6.234 11.708 1.00 97.56 88 HIS A N 1
ATOM 698 C CA . HIS A 1 88 ? -11.835 4.825 12.071 1.00 97.56 88 HIS A CA 1
ATOM 699 C C . HIS A 1 88 ? -11.073 4.557 13.372 1.00 97.56 88 HIS A C 1
ATOM 701 O O . HIS A 1 88 ? -9.994 5.090 13.602 1.00 97.56 88 HIS A O 1
ATOM 707 N N . SER A 1 89 ? -11.577 3.652 14.213 1.00 95.69 89 SER A N 1
ATOM 708 C CA . SER A 1 89 ? -10.972 3.306 15.516 1.00 95.69 89 SER A CA 1
ATOM 709 C C . SER A 1 89 ? -9.747 2.377 15.429 1.00 95.69 89 SER A C 1
ATOM 711 O O . SER A 1 89 ? -9.326 1.785 16.428 1.00 95.69 89 SER A O 1
ATOM 713 N N . HIS A 1 90 ? -9.169 2.221 14.237 1.00 95.56 90 HIS A N 1
ATOM 714 C CA . H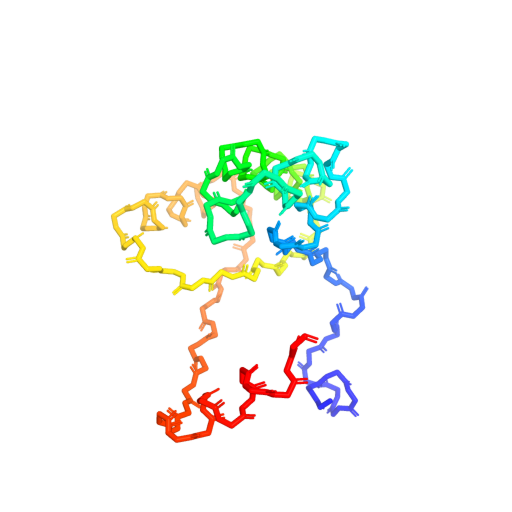IS A 1 90 ? -8.082 1.280 13.981 1.00 95.56 90 HIS A CA 1
ATOM 715 C C . HIS A 1 90 ? -6.753 1.804 14.527 1.00 95.56 90 HIS A C 1
ATOM 717 O O . HIS A 1 90 ? -6.472 3.001 14.529 1.00 95.56 90 HIS A O 1
ATOM 723 N N . ARG A 1 91 ? -5.883 0.879 14.942 1.00 94.75 91 ARG A N 1
ATOM 724 C CA . ARG A 1 91 ? -4.479 1.200 15.219 1.00 94.75 91 ARG A CA 1
ATOM 725 C C . ARG A 1 91 ? -3.692 1.169 13.915 1.00 94.75 91 ARG A C 1
ATOM 727 O O . ARG A 1 91 ? -3.743 0.177 13.194 1.00 94.75 91 ARG A O 1
ATOM 734 N N . THR A 1 92 ? -2.924 2.219 13.651 1.00 93.81 92 THR A N 1
ATOM 735 C CA . THR A 1 92 ? -2.064 2.307 12.464 1.00 93.81 92 THR A CA 1
ATOM 736 C C . THR A 1 92 ? -0.623 1.954 12.818 1.00 93.81 92 THR A C 1
ATOM 738 O O . THR A 1 92 ? -0.112 2.373 13.855 1.00 93.81 92 THR A O 1
ATOM 741 N N . CYS A 1 93 ? 0.051 1.213 11.941 1.00 93.25 93 CYS A N 1
ATOM 742 C CA . CYS A 1 93 ? 1.472 0.892 12.040 1.00 93.25 93 CYS A CA 1
ATOM 743 C C . CYS A 1 93 ? 2.115 1.033 10.655 1.00 93.25 93 CYS A C 1
ATOM 745 O O . CYS A 1 93 ? 1.494 0.672 9.657 1.00 93.25 93 CYS A O 1
ATOM 747 N N . ILE A 1 94 ? 3.353 1.529 10.601 1.00 93.56 94 ILE A N 1
ATOM 748 C CA . ILE A 1 94 ? 4.166 1.557 9.381 1.00 93.56 94 ILE A CA 1
ATOM 749 C C . ILE A 1 94 ? 5.274 0.520 9.532 1.00 93.56 94 ILE A C 1
ATOM 751 O O . ILE A 1 94 ? 6.095 0.604 10.446 1.00 93.56 94 ILE A O 1
ATOM 755 N N . LEU A 1 95 ? 5.317 -0.443 8.612 1.00 91.12 95 LEU A N 1
ATOM 756 C CA . LEU A 1 95 ? 6.399 -1.415 8.531 1.00 91.12 95 LEU A CA 1
ATOM 757 C C . LEU A 1 95 ? 7.432 -0.944 7.504 1.00 91.12 95 LEU A C 1
ATOM 759 O O . LEU A 1 95 ? 7.245 -1.112 6.301 1.00 91.12 95 LEU A O 1
ATOM 763 N N . HIS A 1 96 ? 8.537 -0.369 7.978 1.00 92.44 96 HIS A N 1
ATOM 764 C CA . HIS A 1 96 ? 9.643 0.024 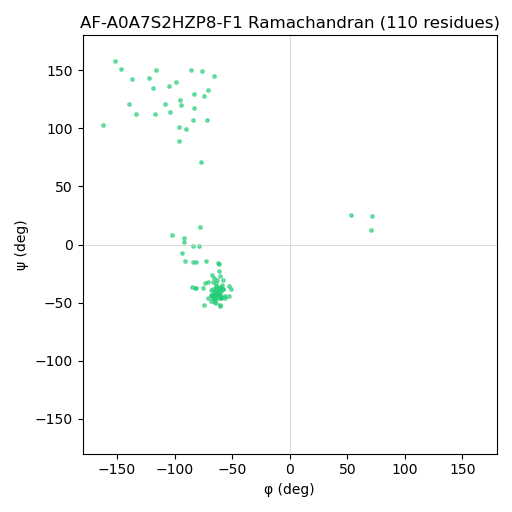7.109 1.00 92.44 96 HIS A CA 1
ATOM 765 C C . HIS A 1 96 ? 10.560 -1.176 6.845 1.00 92.44 96 HIS A C 1
ATOM 767 O O . HIS A 1 96 ? 11.297 -1.623 7.724 1.00 92.44 96 HIS A O 1
ATOM 773 N N . VAL A 1 97 ? 10.501 -1.707 5.624 1.00 90.25 97 VAL A N 1
ATOM 774 C CA . VAL A 1 97 ? 11.352 -2.817 5.180 1.00 90.25 97 VAL A CA 1
ATOM 775 C C . VAL A 1 97 ? 12.563 -2.257 4.446 1.00 90.25 97 VAL A C 1
ATOM 777 O O . VAL A 1 97 ? 12.415 -1.541 3.460 1.00 90.25 97 VAL A O 1
ATOM 780 N N . THR A 1 98 ? 13.763 -2.615 4.898 1.00 93.06 98 THR A N 1
ATOM 781 C CA . THR A 1 98 ? 15.023 -2.177 4.288 1.00 93.06 98 THR A CA 1
ATOM 782 C C . THR A 1 98 ? 15.807 -3.358 3.724 1.00 93.06 98 THR A C 1
ATOM 784 O O . THR A 1 98 ? 15.722 -4.489 4.205 1.00 93.06 98 THR A O 1
ATOM 787 N N . ALA A 1 99 ? 16.576 -3.100 2.670 1.00 94.31 99 ALA A N 1
ATOM 788 C CA . ALA A 1 99 ? 17.489 -4.056 2.060 1.00 94.31 99 ALA A CA 1
ATOM 789 C C . ALA A 1 99 ? 18.652 -3.306 1.403 1.00 94.31 99 ALA A C 1
ATOM 791 O O . ALA A 1 99 ? 18.531 -2.130 1.062 1.00 94.31 99 ALA A O 1
ATOM 792 N N . LYS A 1 100 ? 19.780 -3.994 1.200 1.00 96.81 100 LYS A N 1
ATOM 793 C CA . LYS A 1 100 ? 20.871 -3.460 0.376 1.00 96.81 100 LYS A CA 1
ATOM 794 C C . LYS A 1 100 ? 20.414 -3.328 -1.080 1.00 96.81 100 LYS A C 1
ATOM 796 O O . LYS A 1 100 ? 19.671 -4.188 -1.556 1.00 96.81 100 LYS A O 1
ATOM 801 N N . TRP A 1 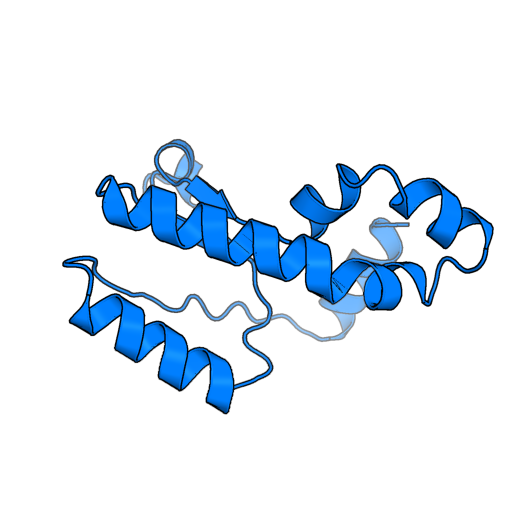101 ? 20.878 -2.300 -1.789 1.00 94.31 101 TRP A N 1
ATOM 802 C CA . TRP A 1 101 ? 20.463 -2.033 -3.171 1.00 94.31 101 TRP A CA 1
ATOM 803 C C . TRP A 1 101 ? 20.741 -3.213 -4.106 1.00 94.31 101 TRP A C 1
ATOM 805 O O . TRP A 1 101 ? 19.892 -3.585 -4.912 1.00 94.31 101 TRP A O 1
ATOM 815 N N . GLU A 1 102 ? 21.871 -3.893 -3.917 1.00 96.06 102 GLU A N 1
ATOM 816 C CA . GLU A 1 102 ? 22.238 -5.077 -4.694 1.00 96.06 102 GLU A CA 1
ATOM 817 C C . GLU A 1 102 ? 21.199 -6.197 -4.531 1.00 96.06 102 GLU A C 1
ATOM 819 O O . GLU A 1 102 ? 20.846 -6.868 -5.496 1.00 96.06 102 GLU A O 1
ATOM 824 N N . ARG A 1 103 ? 20.629 -6.355 -3.327 1.00 94.81 103 ARG A N 1
ATOM 825 C CA . ARG A 1 103 ? 19.575 -7.349 -3.056 1.00 94.81 103 ARG A CA 1
ATOM 826 C C . ARG A 1 103 ? 18.246 -6.982 -3.702 1.00 94.81 103 ARG A C 1
ATOM 828 O O . ARG A 1 103 ? 17.498 -7.879 -4.086 1.00 94.81 103 ARG A O 1
ATOM 835 N N . VAL A 1 104 ? 17.949 -5.689 -3.821 1.00 92.25 104 VAL A N 1
ATOM 836 C CA . VAL A 1 104 ? 16.766 -5.209 -4.547 1.00 92.25 104 VAL A CA 1
ATOM 837 C C . VAL A 1 104 ? 16.915 -5.537 -6.032 1.00 92.25 104 VAL A C 1
ATOM 839 O O . VAL A 1 104 ? 16.033 -6.182 -6.593 1.00 92.25 104 VAL A O 1
ATOM 842 N N . LEU A 1 105 ? 18.061 -5.207 -6.636 1.00 93.25 105 LEU A N 1
ATOM 843 C CA . LEU A 1 105 ? 18.350 -5.508 -8.043 1.00 93.25 105 LEU A CA 1
ATOM 844 C C . LEU A 1 105 ? 18.306 -7.013 -8.349 1.00 93.25 105 LEU A C 1
ATOM 846 O O . LEU A 1 105 ? 17.673 -7.425 -9.318 1.00 93.25 105 LEU A O 1
ATOM 850 N N . GLU A 1 106 ? 18.925 -7.847 -7.506 1.00 94.06 106 GLU A N 1
ATOM 851 C CA . GLU A 1 106 ? 18.878 -9.309 -7.648 1.00 94.06 106 GLU A CA 1
ATOM 852 C C . GLU A 1 106 ? 17.443 -9.855 -7.628 1.00 94.06 106 GLU A C 1
ATOM 854 O O . GLU A 1 106 ? 17.128 -10.810 -8.341 1.00 94.06 106 GLU A O 1
ATOM 859 N N . ARG A 1 107 ? 16.571 -9.279 -6.791 1.00 90.25 107 ARG A N 1
ATOM 860 C CA . ARG A 1 107 ? 15.165 -9.684 -6.692 1.00 90.25 107 ARG A CA 1
ATOM 861 C C . ARG A 1 107 ? 14.378 -9.259 -7.925 1.00 90.25 107 ARG A C 1
ATOM 863 O O . ARG A 1 107 ? 13.626 -10.079 -8.445 1.00 90.25 107 ARG A O 1
ATOM 870 N N . GLU A 1 108 ? 14.547 -8.022 -8.381 1.00 87.69 108 GLU A N 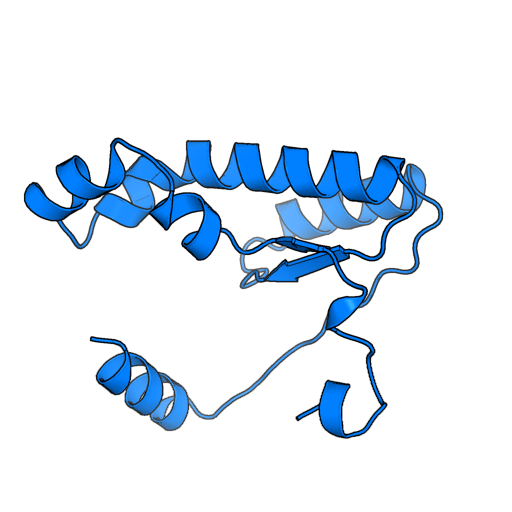1
ATOM 871 C CA . GLU A 1 108 ? 13.876 -7.517 -9.584 1.00 87.69 108 GLU A CA 1
ATOM 872 C C . GLU A 1 108 ? 14.278 -8.315 -10.828 1.00 87.69 108 GLU A C 1
ATOM 874 O O . GLU A 1 108 ? 13.415 -8.719 -11.601 1.00 87.69 108 GLU A O 1
ATOM 879 N N . ALA A 1 109 ? 15.556 -8.681 -10.966 1.00 88.69 109 ALA A N 1
ATOM 880 C CA . ALA A 1 109 ? 16.023 -9.512 -12.078 1.00 88.69 109 ALA A CA 1
ATOM 881 C C . ALA A 1 109 ? 15.364 -10.907 -12.131 1.00 88.69 109 ALA A C 1
ATOM 883 O O . ALA A 1 109 ? 15.243 -11.491 -13.205 1.00 88.69 109 ALA A O 1
ATOM 884 N N . ARG A 1 110 ? 14.920 -11.454 -10.988 1.00 87.62 110 ARG A N 1
ATOM 885 C CA . ARG A 1 110 ? 14.214 -12.750 -10.915 1.00 87.62 110 ARG A CA 1
ATOM 886 C C . ARG A 1 110 ? 12.711 -12.650 -11.179 1.00 87.62 110 ARG A C 1
ATOM 888 O O . ARG A 1 110 ? 12.076 -13.683 -11.354 1.00 87.62 110 ARG A O 1
ATOM 895 N N . ARG A 1 111 ? 12.139 -11.443 -11.141 1.00 72.81 111 ARG A N 1
ATOM 896 C CA . ARG A 1 111 ? 10.698 -11.182 -11.303 1.00 72.81 111 ARG A CA 1
ATOM 897 C C . ARG A 1 111 ? 10.247 -11.080 -12.768 1.00 72.81 111 ARG A C 1
ATOM 899 O O . ARG A 1 111 ? 9.058 -10.859 -12.968 1.00 72.81 111 ARG A O 1
ATOM 906 N N . GLY A 1 112 ? 11.183 -11.207 -13.722 1.00 50.59 112 GLY A N 1
ATOM 907 C CA . GLY A 1 112 ? 10.993 -11.014 -15.171 1.00 50.59 112 GLY A CA 1
ATOM 908 C C . GLY A 1 112 ? 9.668 -11.507 -15.738 1.00 50.59 112 GLY A C 1
ATOM 909 O O . GLY A 1 112 ? 9.340 -12.685 -15.480 1.00 50.59 112 GLY A O 1
#

Sequence (112 aa):
ALDQQGLVPLPRFVRVDIDRIRMLLPELEGYVKRDRLSAGAMTQLEAGAIAEIVVEEALTRGLNVWVDSSLNNADWWSQEIQRIQRTHSHRTCILHVTAKWERVLEREARRG

Solvent-accessible surface area (backbone atoms only — not comparable to full-atom values): 6907 Å² total; per-residue (Å²): 109,55,47,83,67,70,74,40,72,57,91,67,36,53,74,42,42,46,69,65,48,37,74,68,42,84,60,45,65,57,34,40,74,75,39,62,84,52,29,62,67,75,45,41,66,62,24,46,53,53,42,52,52,54,51,50,54,37,49,76,71,72,46,49,74,42,79,63,72,86,70,80,55,57,71,61,50,54,51,49,54,53,48,47,58,72,76,38,97,64,87,84,83,85,86,88,83,84,77,59,69,69,61,52,53,58,50,56,70,72,67,114

InterPro domains:
  IPR010488 Zeta toxin domain [PF06414] (13-107)
  IPR027417 P-loop containing nucleoside triphosphate hydrolase [G3DSA:3.40.50.300] (2-112)

Radius of gyration: 16.16 Å; Cα contacts (8 Å, |Δi|>4): 75; chains: 1; bounding box: 39×34×42 Å

Nearest PDB structures (foldseek):
  2p5t-assembly3_F  TM=8.475E-01  e=2.979E-01  Streptococcus pneumoniae
  1gvn-assembly1_D  TM=7.939E-01  e=4.130E-01  Streptococcus pyogenes
  2p5t-assembly1_D  TM=8.356E-01  e=5.726E-01  Streptococcus pneumoniae
  2p5t-assembly3_H  TM=8.522E-01  e=7.436E-01  Streptococcus pneumoniae